Protein AF-A0A0F6XYQ0-F1 (afdb_monomer_lite)

Radius of gyration: 13.57 Å; chains: 1; bounding box: 28×15×38 Å

Foldseek 3Di:
DLVVLVVLLVVLVVQLVVLVVQLVVCVVVVVVVSNVVSVVSNVVSVVSNVVSVCVNPVD

pLDDT: mean 89.32, std 8.47, range [53.91, 95.12]

Structure (mmCIF, N/CA/C/O backbone):
data_AF-A0A0F6XYQ0-F1
#
_entry.id   AF-A0A0F6XYQ0-F1
#
loop_
_atom_site.group_PDB
_atom_site.id
_atom_site.type_symbol
_atom_site.label_atom_id
_atom_site.label_alt_id
_atom_site.label_comp_id
_atom_site.label_asym_id
_atom_site.label_entity_id
_atom_site.label_seq_id
_atom_site.pdbx_PDB_ins_code
_atom_site.Cartn_x
_atom_site.Cartn_y
_atom_site.Cartn_z
_atom_site.occupancy
_atom_site.B_iso_or_equiv
_atom_site.auth_seq_id
_atom_site.auth_comp_id
_atom_site.auth_asym_id
_atom_site.auth_atom_id
_atom_site.pdbx_PDB_model_num
ATOM 1 N N . MET A 1 1 ? -12.057 7.817 20.676 1.00 59.09 1 MET A N 1
ATOM 2 C CA . MET A 1 1 ? -11.430 6.575 20.159 1.00 59.09 1 MET A CA 1
ATOM 3 C C . MET A 1 1 ? -11.931 6.187 18.767 1.00 59.09 1 MET A C 1
ATOM 5 O O . MET A 1 1 ? -11.095 6.012 17.895 1.00 59.09 1 MET A O 1
ATOM 9 N N . LYS A 1 2 ? -13.248 6.109 18.513 1.00 61.84 2 LYS A N 1
ATOM 10 C CA . LYS A 1 2 ? -13.807 5.674 17.211 1.00 61.84 2 LYS A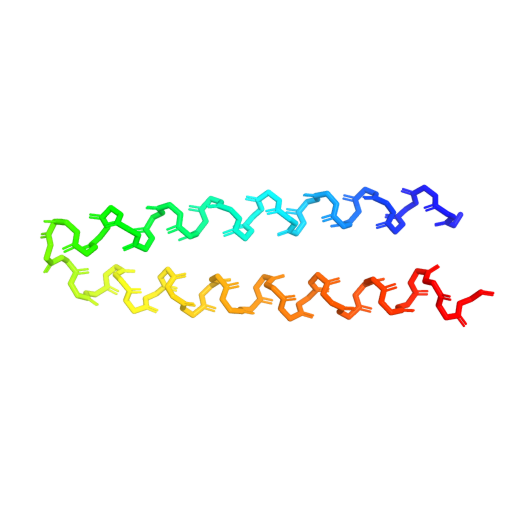 CA 1
ATOM 11 C C . LYS A 1 2 ? -13.327 6.511 16.004 1.00 61.84 2 LYS A C 1
ATOM 13 O O . LYS A 1 2 ? -12.905 5.952 15.002 1.00 61.84 2 LYS A O 1
ATOM 18 N N . TYR A 1 3 ? -13.287 7.840 16.144 1.00 73.38 3 TYR A N 1
ATOM 19 C CA . TYR A 1 3 ? -12.831 8.750 15.079 1.00 73.38 3 TYR A CA 1
ATOM 20 C C . TYR A 1 3 ? -11.316 8.712 14.813 1.00 73.38 3 TYR A C 1
ATOM 22 O O . TYR A 1 3 ? -10.891 8.964 13.695 1.00 73.38 3 TYR A O 1
ATOM 30 N N . TYR A 1 4 ? -10.497 8.354 15.809 1.00 81.88 4 TYR A N 1
ATOM 31 C CA . TYR A 1 4 ? -9.038 8.290 15.654 1.00 81.88 4 TYR A CA 1
ATOM 32 C C . TYR A 1 4 ? -8.621 7.148 14.718 1.00 81.88 4 TYR A C 1
ATOM 34 O O . TYR A 1 4 ? -7.829 7.346 13.800 1.00 81.88 4 TYR A O 1
ATOM 42 N N . TYR A 1 5 ? -9.220 5.967 14.900 1.00 83.62 5 TYR A N 1
ATOM 43 C CA . TYR A 1 5 ? -8.987 4.831 14.009 1.00 83.62 5 TYR A CA 1
ATOM 44 C C . TYR A 1 5 ? -9.529 5.077 12.600 1.00 83.62 5 TYR A C 1
ATOM 46 O O . TYR A 1 5 ? -8.895 4.666 11.634 1.00 83.62 5 TYR A O 1
ATOM 54 N N . LEU A 1 6 ? -10.656 5.787 12.468 1.00 86.00 6 LEU A N 1
ATOM 55 C CA . LEU A 1 6 ? -11.205 6.155 11.163 1.00 86.00 6 LEU A CA 1
ATOM 56 C C . LEU A 1 6 ? -10.244 7.062 10.378 1.00 86.00 6 LEU A C 1
ATOM 58 O O . LEU A 1 6 ? -9.966 6.789 9.213 1.00 86.00 6 LEU A O 1
ATOM 62 N N . SER A 1 7 ? -9.688 8.094 11.021 1.00 89.75 7 SER A N 1
ATOM 63 C CA . SER A 1 7 ? -8.702 8.975 10.384 1.00 89.75 7 SER A CA 1
ATOM 64 C C . SER A 1 7 ? -7.441 8.217 9.968 1.00 89.75 7 SER A C 1
ATOM 66 O O . SER A 1 7 ? -6.949 8.410 8.858 1.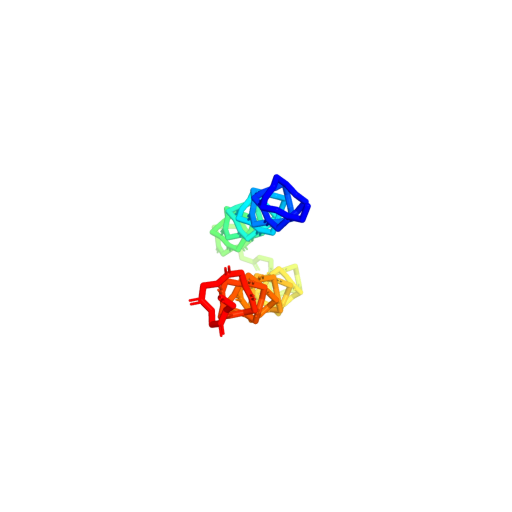00 89.75 7 SER A O 1
ATOM 68 N N . LEU A 1 8 ? -6.942 7.309 10.814 1.00 89.88 8 LEU A N 1
ATOM 69 C CA . LEU A 1 8 ? -5.793 6.466 10.471 1.00 89.88 8 LEU A CA 1
ATOM 70 C C . LEU A 1 8 ? -6.089 5.533 9.292 1.00 89.88 8 LEU A C 1
ATOM 72 O O . LEU A 1 8 ? -5.267 5.423 8.385 1.00 89.88 8 LEU A O 1
ATOM 76 N N . LEU A 1 9 ? -7.265 4.899 9.266 1.00 91.25 9 LEU A N 1
ATOM 77 C CA . LEU A 1 9 ? -7.685 4.046 8.152 1.00 91.25 9 LEU A CA 1
ATOM 78 C C . LEU A 1 9 ? -7.707 4.815 6.834 1.00 91.25 9 LEU A C 1
ATOM 80 O O . LEU A 1 9 ? -7.185 4.320 5.838 1.00 91.25 9 LEU A O 1
ATOM 84 N N . LEU A 1 10 ? -8.250 6.033 6.834 1.00 92.88 10 LEU A N 1
ATOM 85 C CA . LEU A 1 10 ? -8.259 6.885 5.647 1.00 92.88 10 LEU A CA 1
ATOM 86 C C . LEU A 1 10 ? -6.835 7.220 5.183 1.00 92.88 10 LEU A C 1
ATOM 88 O O . LEU A 1 10 ? -6.534 7.058 4.002 1.00 92.88 10 LEU A O 1
ATOM 92 N N . ILE A 1 11 ? -5.936 7.608 6.094 1.00 93.56 11 ILE A N 1
ATOM 93 C CA . ILE A 1 11 ? -4.536 7.924 5.759 1.00 93.56 11 ILE A CA 1
ATOM 94 C C . ILE A 1 11 ? -3.839 6.724 5.108 1.00 93.56 11 ILE A C 1
ATOM 96 O O . ILE A 1 11 ? -3.222 6.864 4.046 1.00 93.56 11 ILE A O 1
ATOM 100 N N . PHE A 1 12 ? -3.947 5.536 5.707 1.00 92.25 12 PHE A N 1
ATOM 101 C CA . PHE A 1 12 ? -3.315 4.336 5.158 1.00 92.25 12 PHE A CA 1
ATOM 102 C C . PHE A 1 12 ? -3.960 3.888 3.843 1.00 92.25 12 PHE A C 1
ATOM 104 O O . PHE A 1 12 ? -3.240 3.461 2.942 1.00 92.25 12 PHE A O 1
ATOM 111 N N . ALA A 1 13 ? -5.277 4.051 3.682 1.00 92.00 13 ALA A N 1
ATOM 112 C CA . ALA A 1 13 ? -5.968 3.764 2.426 1.00 92.00 13 ALA A CA 1
ATOM 113 C C . ALA A 1 13 ? -5.494 4.681 1.288 1.00 92.00 13 ALA A C 1
ATOM 115 O O . ALA A 1 13 ? -5.145 4.193 0.212 1.00 92.00 13 ALA A O 1
ATOM 116 N N . PHE A 1 14 ? -5.405 5.994 1.522 1.00 94.12 14 PHE A N 1
ATOM 117 C CA . PHE A 1 14 ? -4.890 6.930 0.517 1.00 94.12 14 PHE A CA 1
ATOM 118 C C . PHE A 1 14 ? -3.420 6.666 0.187 1.00 94.12 14 PHE A C 1
ATOM 120 O O . PHE A 1 14 ? -3.036 6.689 -0.981 1.00 94.12 14 PHE A O 1
ATOM 127 N N . THR A 1 15 ? -2.608 6.345 1.196 1.00 93.38 15 THR A N 1
ATOM 128 C CA . THR A 1 15 ? -1.189 6.014 1.005 1.00 93.38 15 THR A CA 1
ATOM 129 C C . THR A 1 15 ? -1.020 4.720 0.203 1.00 93.38 15 THR A C 1
ATOM 131 O O . THR A 1 15 ? -0.157 4.638 -0.674 1.00 93.38 15 THR A O 1
ATOM 134 N N . PHE A 1 16 ? -1.865 3.716 0.448 1.00 92.56 16 PHE A N 1
ATOM 135 C CA . PHE A 1 16 ? -1.905 2.491 -0.345 1.00 92.56 16 PHE A CA 1
ATOM 136 C C . PHE A 1 16 ? -2.259 2.777 -1.808 1.00 92.56 16 PHE A C 1
ATOM 138 O O . PHE A 1 16 ? -1.519 2.353 -2.697 1.00 92.56 16 PHE A O 1
ATOM 145 N N . LEU A 1 17 ? -3.342 3.525 -2.052 1.00 95.12 17 LEU A N 1
ATOM 146 C CA . LEU A 1 17 ? -3.796 3.874 -3.401 1.00 95.12 17 LEU A CA 1
ATOM 147 C C . LEU A 1 17 ? -2.732 4.661 -4.168 1.00 95.12 17 LEU A C 1
ATOM 149 O O . LEU A 1 17 ? -2.422 4.319 -5.307 1.00 95.12 17 LEU A O 1
ATOM 153 N N . PHE A 1 18 ? -2.123 5.667 -3.538 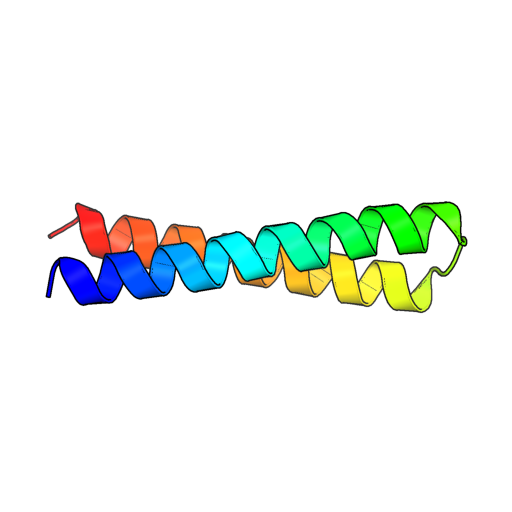1.00 94.94 18 PHE A N 1
ATOM 154 C CA . PHE A 1 18 ? -1.057 6.457 -4.152 1.00 94.94 18 PHE A CA 1
ATOM 155 C C . PHE A 1 18 ? 0.133 5.583 -4.571 1.00 94.94 18 PHE A C 1
ATOM 157 O O . PHE A 1 18 ? 0.554 5.614 -5.728 1.00 94.94 18 PHE A O 1
ATOM 164 N N . ASN A 1 19 ? 0.634 4.740 -3.660 1.00 92.75 19 ASN A N 1
ATOM 165 C CA . ASN A 1 19 ? 1.736 3.830 -3.974 1.00 92.75 19 ASN A CA 1
ATOM 166 C C . ASN A 1 19 ? 1.349 2.804 -5.045 1.00 92.75 19 ASN A C 1
ATOM 168 O O . ASN A 1 19 ? 2.188 2.438 -5.863 1.00 92.75 19 ASN A O 1
ATOM 172 N N . PHE A 1 20 ? 0.093 2.356 -5.075 1.00 92.19 20 PHE A N 1
ATOM 173 C CA . PHE A 1 20 ? -0.399 1.439 -6.099 1.00 92.19 20 PHE A CA 1
ATOM 174 C C . PHE A 1 20 ? -0.410 2.082 -7.495 1.00 92.19 20 PHE A C 1
ATOM 176 O O . PHE A 1 20 ? 0.057 1.470 -8.457 1.00 92.19 20 PHE A O 1
ATOM 183 N N . PHE A 1 21 ? -0.849 3.337 -7.619 1.00 94.94 21 PHE A N 1
ATOM 184 C CA . PHE A 1 21 ? -0.752 4.067 -8.887 1.00 94.94 21 PHE A CA 1
ATOM 185 C C . PHE A 1 21 ? 0.702 4.274 -9.322 1.00 94.94 21 PHE A C 1
ATOM 187 O O . PHE A 1 21 ? 1.020 4.105 -10.498 1.00 94.94 21 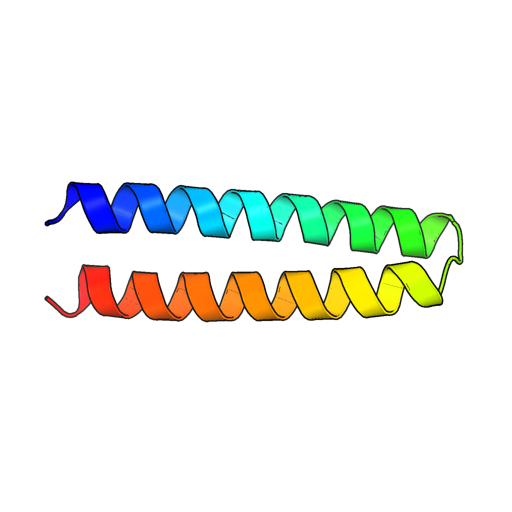PHE A O 1
ATOM 194 N N . GLU A 1 22 ? 1.604 4.560 -8.385 1.00 92.94 22 GLU A N 1
ATOM 195 C CA . GLU A 1 22 ? 3.040 4.650 -8.662 1.00 92.94 22 GLU A CA 1
ATOM 196 C C . GLU A 1 22 ? 3.648 3.301 -9.090 1.00 92.94 22 GLU A C 1
ATOM 198 O O . GLU A 1 22 ? 4.530 3.266 -9.951 1.00 92.94 22 GLU A O 1
ATOM 203 N N . VAL A 1 23 ? 3.147 2.171 -8.576 1.00 94.12 23 VAL A N 1
ATOM 204 C CA . VAL A 1 23 ? 3.499 0.832 -9.081 1.00 94.12 23 VAL A CA 1
ATOM 205 C C . VAL A 1 23 ? 3.082 0.678 -10.544 1.00 94.12 23 VAL A C 1
ATOM 207 O O . VAL A 1 23 ? 3.898 0.252 -11.358 1.00 94.12 23 VAL A O 1
ATOM 210 N N . ILE A 1 24 ? 1.850 1.050 -10.904 1.00 93.94 24 ILE A N 1
ATOM 211 C CA . ILE A 1 24 ? 1.373 0.968 -12.296 1.00 93.94 24 ILE A CA 1
ATOM 212 C C . ILE A 1 24 ? 2.213 1.875 -13.201 1.00 93.94 24 ILE A C 1
ATOM 214 O O . ILE A 1 24 ? 2.699 1.437 -14.244 1.00 93.94 24 ILE A O 1
ATOM 218 N N . LYS A 1 25 ? 2.437 3.123 -12.780 1.00 94.69 25 LYS A N 1
ATOM 219 C CA . LYS A 1 25 ? 3.230 4.105 -13.524 1.00 94.69 25 LYS A CA 1
ATOM 220 C C . LYS A 1 25 ? 4.668 3.633 -13.739 1.00 94.69 25 LYS A C 1
ATOM 222 O O . LYS A 1 25 ? 5.158 3.653 -14.862 1.00 94.69 25 LYS A O 1
ATOM 227 N N . SER A 1 26 ? 5.329 3.151 -12.689 1.00 92.81 26 SER A N 1
ATOM 228 C CA . SER A 1 26 ? 6.701 2.636 -12.791 1.00 92.81 26 SER A CA 1
ATOM 229 C C . SER A 1 26 ? 6.805 1.388 -13.672 1.00 92.81 26 SER A C 1
ATOM 231 O O . SER A 1 26 ? 7.829 1.196 -14.328 1.00 92.81 26 SER A O 1
ATOM 233 N N . LEU A 1 27 ? 5.750 0.571 -13.742 1.00 92.50 27 LEU A N 1
ATOM 234 C CA . LEU A 1 27 ? 5.675 -0.580 -14.641 1.00 92.50 27 LEU A CA 1
ATOM 235 C C . LEU A 1 27 ? 5.532 -0.143 -16.110 1.00 92.50 27 LEU A C 1
ATOM 237 O O . LEU A 1 27 ? 6.216 -0.697 -16.971 1.00 92.50 27 LEU A O 1
ATOM 241 N N . LEU A 1 28 ? 4.733 0.896 -16.384 1.00 93.88 28 LEU A N 1
ATOM 242 C CA . LEU A 1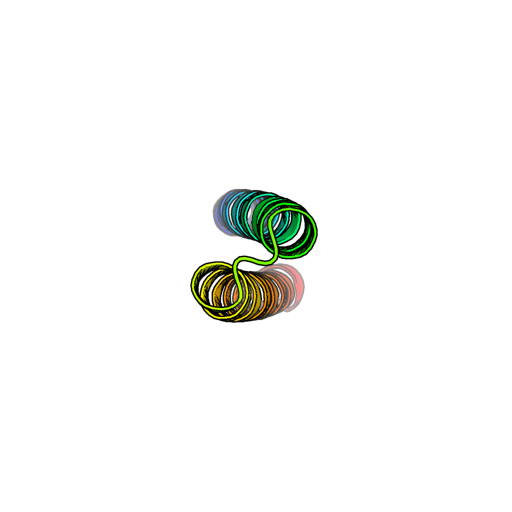 28 ? 4.621 1.520 -17.713 1.00 93.88 28 LEU A CA 1
ATOM 243 C C . LEU A 1 28 ? 5.943 2.159 -18.165 1.00 93.88 28 LEU A C 1
ATOM 245 O O . LEU A 1 28 ? 6.358 1.987 -19.309 1.00 93.88 28 LEU A O 1
ATOM 249 N N . GLU A 1 29 ? 6.639 2.838 -17.255 1.00 95.00 29 GLU A N 1
ATOM 250 C CA . GLU A 1 29 ? 7.948 3.459 -17.507 1.00 95.00 29 GLU A CA 1
ATOM 251 C C . GLU A 1 29 ? 9.104 2.440 -17.559 1.00 95.00 29 GLU A C 1
ATOM 253 O O . GLU A 1 29 ? 10.251 2.821 -17.792 1.00 95.00 29 GLU A O 1
ATOM 258 N N . LYS A 1 30 ? 8.837 1.144 -17.319 1.00 92.88 30 LYS A N 1
ATOM 259 C CA . LYS A 1 30 ? 9.847 0.075 -17.167 1.00 92.88 30 LYS A CA 1
ATOM 260 C C . LYS A 1 30 ? 10.925 0.401 -16.115 1.00 92.88 30 LYS A C 1
ATOM 262 O O . LYS A 1 30 ? 12.035 -0.135 -16.153 1.00 92.88 30 LYS A O 1
ATOM 267 N N . ASN A 1 31 ? 10.598 1.245 -15.136 1.00 93.00 31 ASN A N 1
ATOM 268 C CA . ASN A 1 31 ? 11.502 1.660 -14.068 1.00 93.00 31 ASN A CA 1
ATOM 269 C C . ASN A 1 31 ? 11.469 0.652 -12.910 1.00 93.00 31 ASN A C 1
ATOM 271 O O . ASN A 1 31 ? 10.783 0.829 -11.900 1.00 93.00 31 ASN A O 1
ATOM 275 N N . MET A 1 32 ? 12.251 -0.418 -13.060 1.00 89.19 32 MET A N 1
ATOM 276 C CA . MET A 1 32 ? 12.279 -1.546 -12.122 1.00 89.19 32 MET A CA 1
ATOM 277 C C . MET A 1 32 ? 12.739 -1.183 -10.703 1.00 89.19 32 MET A C 1
ATOM 279 O O . MET A 1 32 ? 12.347 -1.856 -9.748 1.00 89.19 32 MET A O 1
ATOM 283 N N . SER A 1 33 ? 13.557 -0.138 -10.545 1.00 91.25 33 SER A N 1
ATOM 284 C CA . SER A 1 33 ? 13.999 0.326 -9.223 1.00 91.25 33 SER A CA 1
ATOM 285 C C . SER A 1 33 ? 12.831 0.946 -8.454 1.00 91.25 33 SER A C 1
ATOM 287 O O . SER A 1 33 ? 12.476 0.479 -7.369 1.00 91.25 33 SER A O 1
ATOM 289 N N . ARG A 1 34 ? 12.150 1.922 -9.072 1.00 88.19 34 ARG A N 1
ATOM 290 C CA . ARG A 1 34 ? 10.978 2.586 -8.485 1.00 88.19 34 ARG A CA 1
ATOM 291 C C . ARG A 1 34 ? 9.827 1.605 -8.268 1.00 88.19 34 ARG A C 1
ATOM 293 O O . ARG A 1 34 ? 9.222 1.620 -7.201 1.00 88.19 34 ARG A O 1
ATOM 300 N N . TYR A 1 35 ? 9.605 0.688 -9.211 1.00 93.38 35 TYR A N 1
ATOM 301 C CA . TYR A 1 35 ? 8.608 -0.376 -9.086 1.00 93.38 35 TYR A CA 1
ATOM 302 C C . TYR A 1 35 ? 8.794 -1.213 -7.817 1.00 93.38 35 TYR A C 1
ATOM 304 O O . TYR A 1 35 ? 7.839 -1.402 -7.063 1.00 93.38 35 TYR A O 1
ATOM 312 N N . LYS A 1 36 ? 10.018 -1.689 -7.539 1.00 92.19 36 LYS A N 1
ATOM 313 C CA . LYS A 1 36 ? 10.293 -2.496 -6.338 1.00 92.19 36 LYS A CA 1
ATOM 314 C C . LYS A 1 36 ? 9.966 -1.721 -5.063 1.00 92.19 36 LYS A C 1
ATOM 316 O O . LYS A 1 36 ? 9.290 -2.264 -4.189 1.00 92.19 36 LYS A O 1
ATOM 321 N N . THR A 1 37 ? 10.396 -0.464 -4.984 1.00 92.75 37 THR A N 1
ATOM 322 C CA . THR A 1 37 ? 10.149 0.402 -3.825 1.00 92.75 37 THR A CA 1
ATOM 323 C C . THR A 1 37 ? 8.659 0.670 -3.632 1.00 92.75 37 THR A C 1
ATOM 325 O O . THR A 1 37 ? 8.128 0.403 -2.554 1.00 92.75 37 THR A O 1
ATOM 328 N N . CYS A 1 38 ? 7.951 1.114 -4.674 1.00 91.38 38 CYS A N 1
ATOM 329 C CA . CYS A 1 38 ? 6.516 1.400 -4.606 1.00 91.38 38 CYS A CA 1
ATOM 330 C C . CYS A 1 38 ? 5.699 0.142 -4.278 1.00 91.38 38 CYS A C 1
ATOM 332 O O . CYS A 1 38 ? 4.742 0.214 -3.508 1.00 91.38 38 CYS A O 1
ATOM 334 N N . ARG A 1 39 ? 6.108 -1.030 -4.782 1.00 92.06 39 ARG A N 1
ATOM 335 C CA . ARG A 1 39 ? 5.461 -2.312 -4.468 1.00 92.06 39 ARG A CA 1
ATOM 336 C C . ARG A 1 39 ? 5.594 -2.663 -2.989 1.00 92.06 39 ARG A C 1
ATOM 338 O O . ARG A 1 39 ? 4.608 -3.053 -2.369 1.00 92.06 39 ARG A O 1
ATOM 345 N N . ILE A 1 40 ? 6.793 -2.515 -2.424 1.00 93.94 40 ILE A N 1
ATOM 346 C CA . ILE A 1 40 ? 7.041 -2.765 -0.997 1.00 93.94 40 ILE A CA 1
ATOM 347 C C . ILE A 1 40 ? 6.246 -1.773 -0.137 1.00 93.94 40 ILE A C 1
ATOM 349 O O . ILE A 1 40 ? 5.561 -2.191 0.792 1.00 93.94 40 ILE A O 1
ATOM 353 N N . LEU A 1 41 ? 6.272 -0.480 -0.471 1.00 91.69 41 LEU A N 1
ATOM 354 C CA . LEU A 1 41 ? 5.532 0.553 0.264 1.00 91.69 41 LEU A CA 1
ATOM 355 C C . LEU A 1 41 ? 4.012 0.354 0.199 1.00 91.69 41 LEU A C 1
ATOM 357 O O . LEU A 1 41 ? 3.327 0.538 1.206 1.00 91.69 41 LEU A O 1
ATOM 361 N N . SER A 1 42 ? 3.484 -0.066 -0.953 1.00 92.12 42 SER A N 1
ATOM 362 C CA . SER A 1 42 ? 2.073 -0.429 -1.111 1.00 92.12 42 SER A CA 1
ATOM 363 C C . SER A 1 42 ? 1.705 -1.607 -0.197 1.00 92.12 42 SER A C 1
ATOM 365 O O . SER A 1 42 ? 0.778 -1.492 0.602 1.00 92.12 42 SER A O 1
ATOM 367 N N . LEU A 1 43 ? 2.492 -2.690 -0.199 1.00 93.38 43 LEU A N 1
ATOM 368 C CA . LEU A 1 43 ? 2.282 -3.836 0.700 1.00 93.38 43 LEU A CA 1
ATOM 369 C C . LEU A 1 43 ? 2.322 -3.443 2.184 1.00 93.38 43 LEU A C 1
ATOM 371 O O . LEU A 1 43 ? 1.443 -3.839 2.949 1.00 93.38 43 LEU A O 1
ATOM 375 N N . ILE A 1 44 ? 3.307 -2.639 2.590 1.00 93.75 44 ILE A N 1
ATOM 376 C CA . ILE A 1 44 ? 3.439 -2.165 3.975 1.00 93.75 44 ILE A CA 1
ATOM 377 C C . ILE A 1 44 ? 2.217 -1.329 4.381 1.00 93.75 44 ILE A C 1
ATOM 379 O O . ILE A 1 44 ? 1.634 -1.558 5.440 1.00 93.75 44 ILE A O 1
ATOM 383 N N . SER A 1 45 ? 1.786 -0.399 3.523 1.00 92.38 45 SER A N 1
ATOM 384 C CA . SER A 1 45 ? 0.618 0.458 3.781 1.00 92.38 45 SER A CA 1
ATOM 385 C C . SER A 1 45 ? -0.664 -0.364 3.934 1.00 92.38 45 SER A C 1
ATOM 387 O O . SER A 1 45 ? -1.484 -0.079 4.806 1.00 92.38 45 SER A O 1
ATOM 389 N N . PHE A 1 46 ? -0.813 -1.421 3.133 1.00 90.69 46 PHE A N 1
ATOM 390 C CA . PHE A 1 46 ? -1.939 -2.347 3.218 1.00 90.69 46 PHE A CA 1
ATOM 391 C C . PHE A 1 46 ? -1.943 -3.162 4.520 1.00 90.69 46 PHE A C 1
ATOM 393 O O . PHE A 1 46 ? -2.982 -3.293 5.168 1.00 90.69 46 PHE A O 1
ATOM 400 N N . LEU A 1 47 ? -0.783 -3.665 4.952 1.00 94.62 47 LEU A N 1
ATOM 401 C CA . LEU A 1 47 ? -0.658 -4.390 6.222 1.00 94.62 47 LEU A CA 1
ATOM 402 C C . LEU A 1 47 ? -0.986 -3.499 7.426 1.00 94.62 47 LEU A C 1
ATOM 404 O O . LEU A 1 47 ? -1.701 -3.929 8.338 1.00 94.62 47 LEU A O 1
ATOM 408 N N . P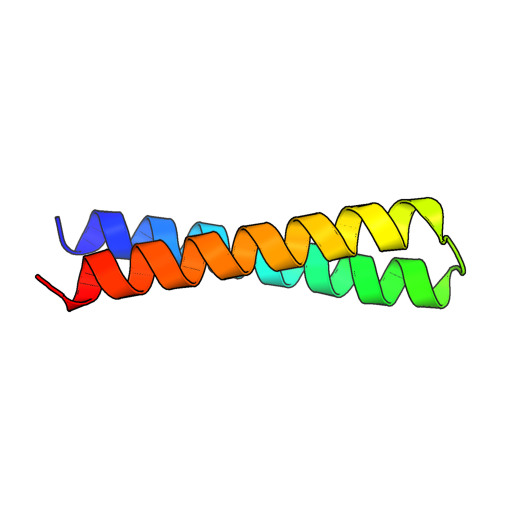HE A 1 48 ? -0.522 -2.246 7.418 1.00 92.00 48 PHE A N 1
ATOM 409 C CA . PHE A 1 48 ? -0.892 -1.276 8.448 1.00 92.00 48 PHE A CA 1
ATOM 410 C C . PHE A 1 48 ? -2.390 -0.978 8.428 1.00 92.00 48 PHE A C 1
ATOM 412 O O . PHE A 1 48 ? -3.016 -0.994 9.487 1.00 92.00 48 PHE A O 1
ATOM 419 N N . PHE A 1 49 ? -2.985 -0.796 7.247 1.00 92.69 49 PHE A N 1
ATOM 420 C CA . PHE A 1 49 ? -4.428 -0.611 7.113 1.00 92.69 49 PHE A CA 1
ATOM 421 C C . PHE A 1 49 ? -5.215 -1.767 7.752 1.00 92.69 49 PHE A C 1
ATOM 423 O O . PHE A 1 49 ? -6.078 -1.516 8.592 1.00 92.69 49 PHE A O 1
ATOM 430 N N . ILE A 1 50 ? -4.878 -3.024 7.432 1.00 93.38 50 ILE A N 1
ATOM 431 C CA . ILE A 1 50 ? -5.529 -4.207 8.024 1.00 93.38 50 ILE A CA 1
ATOM 432 C C . ILE A 1 50 ? -5.350 -4.234 9.544 1.00 93.38 50 ILE A C 1
ATOM 434 O O . ILE A 1 50 ? -6.304 -4.497 10.275 1.00 93.38 50 ILE A O 1
ATOM 438 N N . THR A 1 51 ? -4.145 -3.950 10.035 1.00 92.00 51 THR A N 1
ATOM 439 C CA . THR A 1 51 ? -3.854 -3.970 11.475 1.00 92.00 51 THR A CA 1
ATOM 440 C C . THR A 1 51 ? -4.712 -2.950 12.220 1.00 92.00 51 THR A C 1
ATOM 442 O O . THR A 1 51 ? -5.364 -3.286 13.210 1.00 92.00 51 THR A O 1
ATOM 445 N N . ILE A 1 52 ? -4.767 -1.715 11.718 1.00 90.44 52 ILE A N 1
ATOM 446 C CA . ILE A 1 52 ? -5.604 -0.654 12.285 1.00 90.44 52 ILE A CA 1
ATOM 447 C C . ILE A 1 52 ? -7.088 -1.009 12.161 1.00 90.44 52 ILE A C 1
ATOM 449 O O . ILE A 1 52 ? -7.837 -0.763 13.102 1.00 90.44 52 ILE A O 1
ATOM 453 N N . TYR A 1 53 ? -7.512 -1.627 11.057 1.00 89.88 53 TYR A N 1
ATOM 454 C CA . TYR A 1 53 ? -8.893 -2.069 10.860 1.00 89.88 53 TYR A CA 1
ATOM 455 C C . TYR A 1 53 ? -9.297 -3.096 11.919 1.00 89.88 53 TYR A C 1
ATOM 457 O O . TYR A 1 53 ? -10.294 -2.910 12.613 1.00 89.88 53 TYR A O 1
ATOM 465 N N . ILE A 1 54 ? -8.486 -4.136 12.120 1.00 91.12 54 ILE A N 1
ATOM 466 C CA . ILE A 1 54 ? -8.737 -5.137 13.160 1.00 91.12 54 ILE A CA 1
ATOM 467 C C . ILE A 1 54 ? -8.793 -4.457 14.532 1.00 91.12 54 ILE A C 1
ATOM 469 O O . ILE A 1 54 ? -9.732 -4.694 15.281 1.00 91.12 54 ILE A O 1
ATOM 473 N N . LEU A 1 55 ? -7.852 -3.568 14.862 1.00 88.00 55 LEU A N 1
ATOM 474 C CA . LEU A 1 55 ? -7.869 -2.846 16.143 1.00 88.00 55 LEU A CA 1
ATOM 475 C C . LEU A 1 55 ? -9.107 -1.950 16.319 1.00 88.00 55 LEU A C 1
ATOM 477 O O . LEU A 1 55 ? -9.591 -1.798 17.440 1.00 88.00 55 LEU A O 1
ATOM 481 N N . ALA A 1 56 ? -9.617 -1.366 15.234 1.00 86.50 56 ALA A N 1
ATOM 482 C CA . ALA A 1 56 ? -10.785 -0.493 15.248 1.00 86.50 56 ALA A CA 1
ATOM 483 C C . ALA A 1 56 ? -12.100 -1.251 15.492 1.00 86.50 56 ALA A C 1
ATOM 485 O O . ALA A 1 56 ? -12.993 -0.697 16.130 1.00 86.50 56 ALA A O 1
ATOM 486 N N . TYR A 1 57 ? -12.209 -2.485 14.983 1.00 81.00 57 TYR A N 1
ATOM 487 C CA . TYR A 1 57 ? -13.440 -3.292 14.994 1.00 81.00 57 TYR A CA 1
ATOM 488 C C . TYR A 1 57 ? -13.411 -4.492 15.955 1.00 81.00 57 TYR A C 1
ATOM 490 O O . TYR A 1 57 ? -14.438 -5.129 16.162 1.00 81.00 57 TYR A O 1
ATOM 498 N N . LYS A 1 58 ? -12.256 -4.816 16.550 1.00 73.00 58 LYS A N 1
ATOM 499 C CA . LYS A 1 58 ? -12.117 -5.838 17.607 1.00 73.00 58 LYS A CA 1
ATOM 500 C C . LYS A 1 58 ? -12.340 -5.261 19.020 1.00 73.00 58 LYS A C 1
ATOM 502 O O . LYS A 1 58 ? -12.217 -5.995 19.996 1.00 73.00 58 LYS A O 1
ATOM 507 N N . LYS A 1 59 ? -12.627 -3.958 19.119 1.00 53.91 59 LYS A N 1
ATOM 508 C CA . LYS A 1 59 ? -13.088 -3.251 20.323 1.00 53.91 59 LYS A CA 1
ATOM 509 C C . LYS A 1 59 ? -14.606 -3.159 20.323 1.00 53.91 59 LYS A C 1
ATOM 511 O O . LYS A 1 59 ? -15.174 -3.274 21.426 1.00 53.91 59 LYS A O 1
#

Sequence (59 aa):
MKYYYLSLLLIFAFTFLFNFFEVIKSLLEKNMSRYKTCRILSLISFLFFITIYILAYKK

Secondary structure (DSSP, 8-state):
-HHHHHHHHHHHHHHHHHHHHHHHHHHHTT-HHHHHHHHHHHHHHHHHHHHHHHHHH--

Organism: Brevibacillus laterosporus (NCBI:txid1465)